Protein AF-A0A3D1ZLX1-F1 (afdb_monomer_lite)

Foldseek 3Di:
DVVQVVVCVCCVDPCNVLVLRDDFDCVLPVDPDPSVVVSVVVVVVSVVVVVVSVVVVVD

pLDDT: mean 91.41, std 9.67, range [47.59, 97.69]

Radius of gyration: 13.67 Å; chains: 1; bounding box: 34×15×35 Å

Sequence (59 aa):
PSWFDDWRLWPSITAVKKNQLFVVNADTMVRHAPRILLGAEQLCRHLAKARVSDEVKGE

Secondary structure (DSSP, 8-state):
-HHHHHGGG-TTSHHHHTT------GGGTTS-STTHHHHHHHHHHHHHHHHHHHHTT--

Structure (mmCIF, N/CA/C/O backbone):
data_AF-A0A3D1ZLX1-F1
#
_entry.id   AF-A0A3D1ZLX1-F1
#
loop_
_atom_site.group_PDB
_atom_site.id
_atom_site.type_symbol
_atom_site.label_atom_id
_atom_site.label_alt_id
_atom_site.label_comp_id
_atom_site.label_asym_id
_atom_site.label_entity_id
_atom_site.label_seq_id
_atom_site.pdbx_PDB_ins_code
_atom_site.Cartn_x
_atom_site.Cartn_y
_atom_site.Cartn_z
_atom_site.occupancy
_atom_site.B_iso_or_equiv
_atom_site.auth_seq_id
_atom_site.auth_comp_id
_atom_site.auth_asym_id
_atom_site.auth_atom_id
_atom_site.pdbx_PDB_model_num
ATOM 1 N N . PRO A 1 1 ? 6.968 -6.134 5.142 1.00 76.94 1 PRO A N 1
ATOM 2 C CA . PRO A 1 1 ? 8.302 -5.527 5.376 1.00 76.94 1 PRO A CA 1
ATOM 3 C C . PRO A 1 1 ? 8.249 -4.655 6.626 1.00 76.94 1 PRO A C 1
ATOM 5 O O . PRO A 1 1 ? 7.198 -4.064 6.843 1.00 76.94 1 PRO A O 1
ATOM 8 N N . SER A 1 2 ? 9.333 -4.538 7.396 1.00 82.75 2 SER A N 1
ATOM 9 C CA . SER A 1 2 ? 9.329 -3.742 8.637 1.00 82.75 2 SER A CA 1
ATOM 10 C C . SER A 1 2 ? 8.876 -2.297 8.404 1.00 82.75 2 SER A C 1
ATOM 12 O O . SER A 1 2 ? 7.969 -1.836 9.084 1.00 82.75 2 SER A O 1
ATOM 14 N N . TRP A 1 3 ? 9.363 -1.655 7.334 1.00 87.31 3 TRP A N 1
ATOM 15 C CA . TRP A 1 3 ? 8.971 -0.286 6.960 1.00 87.31 3 TRP A CA 1
ATOM 16 C C . TRP A 1 3 ? 7.456 -0.085 6.806 1.00 87.31 3 TRP A C 1
ATOM 18 O O . TRP A 1 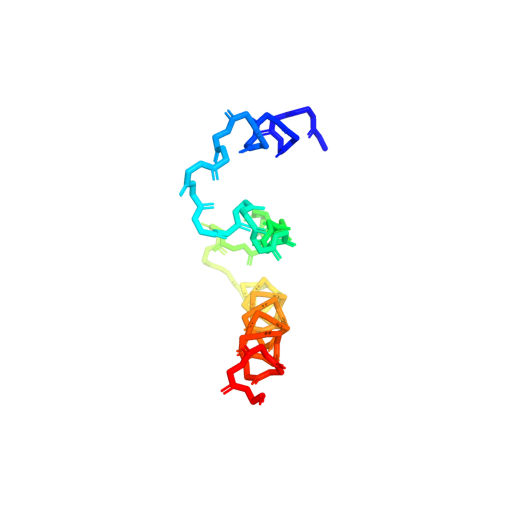3 ? 6.946 1.015 6.995 1.00 87.31 3 TRP A O 1
ATOM 28 N N . PHE A 1 4 ? 6.724 -1.128 6.404 1.00 87.88 4 PHE A N 1
ATOM 29 C CA . PHE A 1 4 ? 5.276 -1.055 6.217 1.00 87.88 4 PHE A CA 1
ATOM 30 C C . PHE A 1 4 ? 4.554 -1.115 7.560 1.00 87.88 4 PHE A C 1
ATOM 32 O O . PHE A 1 4 ? 3.577 -0.402 7.773 1.00 87.88 4 PHE A O 1
ATOM 39 N N . ASP A 1 5 ? 5.054 -1.952 8.467 1.00 89.12 5 ASP A N 1
ATOM 40 C CA . ASP A 1 5 ? 4.501 -2.099 9.806 1.00 89.12 5 ASP A CA 1
ATOM 41 C C . ASP A 1 5 ? 4.778 -0.855 10.664 1.00 89.12 5 ASP A C 1
ATOM 43 O O . ASP A 1 5 ? 3.936 -0.499 11.489 1.00 89.12 5 ASP A O 1
ATOM 47 N N . ASP A 1 6 ? 5.872 -0.133 10.393 1.00 94.00 6 ASP A N 1
ATOM 48 C CA . A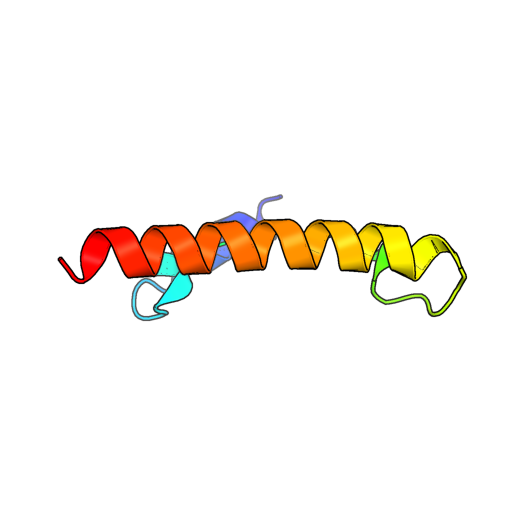SP A 1 6 ? 6.204 1.137 11.048 1.00 94.00 6 ASP A CA 1
ATOM 49 C C . ASP A 1 6 ? 5.088 2.181 10.889 1.00 94.00 6 ASP A C 1
ATOM 51 O O . ASP A 1 6 ? 4.828 2.943 11.816 1.00 94.00 6 ASP A O 1
ATOM 55 N N . TRP A 1 7 ? 4.335 2.175 9.777 1.00 93.06 7 TRP A N 1
ATOM 56 C CA . TRP A 1 7 ? 3.193 3.084 9.583 1.00 93.06 7 TRP A CA 1
ATOM 57 C C . TRP A 1 7 ? 2.122 2.966 10.675 1.00 93.06 7 TRP A C 1
ATOM 59 O O . TRP A 1 7 ? 1.374 3.917 10.912 1.00 93.06 7 TRP A O 1
ATOM 69 N N . ARG A 1 8 ? 2.054 1.831 11.385 1.00 93.00 8 ARG A N 1
ATOM 70 C CA . ARG A 1 8 ? 1.118 1.640 12.502 1.00 93.00 8 ARG A CA 1
ATOM 71 C C . ARG A 1 8 ? 1.463 2.480 13.733 1.00 93.00 8 ARG A C 1
ATOM 73 O O . ARG A 1 8 ? 0.599 2.652 14.588 1.00 93.00 8 ARG A O 1
ATOM 80 N N . LEU A 1 9 ? 2.671 3.044 13.809 1.00 94.88 9 LEU A N 1
ATOM 81 C CA . LEU A 1 9 ? 3.094 3.937 14.893 1.00 94.88 9 LEU A CA 1
ATOM 82 C C . LEU A 1 9 ? 2.354 5.285 14.892 1.00 94.88 9 LEU A C 1
ATOM 84 O O . LEU A 1 9 ? 2.396 5.999 15.892 1.00 94.88 9 LEU A O 1
ATOM 88 N N . TRP A 1 10 ? 1.639 5.628 13.813 1.00 96.19 10 TRP A N 1
ATOM 89 C CA . TRP A 1 10 ? 0.884 6.880 13.690 1.00 96.19 10 TRP A CA 1
ATOM 90 C C . TRP A 1 10 ? -0.632 6.639 13.667 1.00 96.19 10 TRP A C 1
ATOM 92 O O . TRP A 1 10 ? -1.281 6.786 12.626 1.00 96.19 10 TRP A O 1
ATOM 102 N N . PRO A 1 11 ? -1.252 6.323 14.820 1.00 95.31 11 PRO A N 1
ATOM 103 C CA . PRO A 1 11 ? -2.674 6.000 14.898 1.00 95.31 11 PRO A CA 1
ATOM 104 C C . PRO A 1 11 ? -3.581 7.205 14.637 1.00 95.31 11 PRO A C 1
ATOM 106 O O . PRO A 1 11 ? -4.788 7.036 14.554 1.00 95.31 11 PRO A O 1
ATOM 109 N N . SER A 1 12 ? -3.056 8.430 14.524 1.00 96.25 12 SER A N 1
ATOM 110 C CA . SER A 1 12 ? -3.846 9.607 14.146 1.00 96.25 12 SER A CA 1
ATOM 111 C C . SER A 1 12 ? -4.271 9.584 12.673 1.00 96.25 12 SER A C 1
ATOM 113 O O . SER A 1 12 ? -5.314 10.152 12.345 1.00 96.25 12 SER A O 1
ATOM 115 N N . ILE A 1 13 ? -3.528 8.887 11.807 1.00 96.00 13 ILE A N 1
ATOM 116 C CA . ILE A 1 13 ? -3.810 8.766 10.374 1.00 96.00 13 ILE A CA 1
ATOM 117 C C . ILE A 1 13 ? -5.073 7.921 10.162 1.00 96.00 13 ILE A C 1
ATOM 119 O O . ILE A 1 13 ? -5.157 6.780 10.615 1.00 96.00 13 ILE A O 1
ATOM 123 N N . THR A 1 14 ? -6.049 8.445 9.415 1.00 95.12 14 THR A N 1
ATOM 124 C CA . THR A 1 14 ? -7.333 7.766 9.156 1.00 95.12 14 THR A CA 1
ATOM 125 C C . THR A 1 14 ? -7.157 6.370 8.560 1.00 95.12 14 THR A C 1
ATOM 127 O O . THR A 1 14 ? -7.803 5.430 9.018 1.00 95.12 14 THR A O 1
ATOM 130 N N . ALA A 1 15 ? -6.249 6.210 7.594 1.00 94.75 15 ALA A N 1
ATOM 131 C CA . ALA A 1 15 ? -5.968 4.911 6.985 1.00 94.75 15 ALA A CA 1
ATOM 132 C C . ALA A 1 15 ? -5.434 3.888 8.005 1.00 94.75 15 ALA A C 1
ATOM 134 O O . ALA A 1 15 ? -5.813 2.723 7.951 1.00 94.75 15 ALA A O 1
ATOM 135 N N . VAL A 1 16 ? -4.629 4.314 8.988 1.00 95.25 16 VAL A N 1
ATOM 136 C CA . VAL A 1 16 ? -4.147 3.441 10.074 1.00 95.25 16 VAL A CA 1
ATOM 137 C C . VAL A 1 16 ? -5.308 3.046 10.988 1.00 95.25 16 VAL A C 1
ATOM 139 O O . VAL A 1 16 ? -5.515 1.859 11.229 1.00 95.25 16 VAL A O 1
ATOM 142 N N . LYS A 1 17 ? -6.134 4.012 11.422 1.00 94.69 17 LYS A N 1
ATOM 143 C CA . LYS A 1 17 ? -7.326 3.753 12.259 1.00 94.69 17 LYS A CA 1
ATOM 144 C C . LYS A 1 17 ? -8.308 2.780 11.615 1.00 94.69 17 LYS A C 1
ATOM 146 O O . LYS A 1 17 ? -8.953 2.001 12.309 1.00 94.69 17 LYS A O 1
ATOM 151 N N . LYS A 1 18 ? -8.460 2.864 10.294 1.00 94.44 18 LYS A N 1
ATOM 152 C CA . LYS A 1 18 ? -9.369 2.018 9.515 1.00 94.44 18 LYS A CA 1
ATOM 153 C C . LYS A 1 18 ? -8.724 0.714 9.038 1.00 94.44 18 LYS A C 1
ATOM 155 O O . LYS A 1 18 ? -9.378 -0.044 8.334 1.00 94.44 18 LYS A O 1
ATOM 160 N N . ASN A 1 19 ? -7.468 0.445 9.406 1.00 93.44 19 ASN A N 1
ATOM 161 C CA . ASN A 1 19 ? -6.697 -0.703 8.925 1.00 93.44 19 ASN A CA 1
ATOM 162 C C . ASN A 1 19 ? -6.652 -0.802 7.381 1.00 93.44 19 ASN A C 1
ATOM 164 O O . ASN A 1 19 ? -6.701 -1.879 6.794 1.00 93.44 19 ASN A O 1
ATOM 168 N N . GLN A 1 20 ? -6.569 0.352 6.721 1.00 95.50 20 GLN A N 1
ATOM 169 C CA . GLN A 1 20 ? -6.544 0.542 5.269 1.00 95.50 20 GLN A CA 1
ATOM 170 C C . GLN A 1 20 ? -5.117 0.849 4.778 1.00 95.50 20 GLN A C 1
ATOM 172 O O . GLN A 1 20 ? -4.901 1.742 3.958 1.00 95.50 20 GLN A O 1
ATOM 177 N N . LEU A 1 21 ? -4.118 0.133 5.302 1.00 95.12 21 LEU A N 1
ATOM 178 C CA . LEU A 1 21 ? -2.749 0.186 4.786 1.00 95.12 21 LEU A CA 1
ATOM 179 C C . LEU A 1 21 ? -2.573 -0.895 3.718 1.00 95.12 21 LEU A C 1
ATOM 181 O O . LEU A 1 21 ? -2.830 -2.072 3.969 1.00 95.12 21 LEU A O 1
ATOM 185 N N . PHE A 1 22 ? -2.105 -0.504 2.533 1.00 94.62 22 PHE A N 1
ATOM 186 C CA . PHE A 1 22 ? -1.940 -1.406 1.396 1.00 94.62 22 PHE A CA 1
ATOM 187 C C . PHE A 1 22 ? -0.591 -1.193 0.713 1.00 94.62 22 PHE A C 1
ATOM 189 O O . PHE A 1 22 ? -0.078 -0.077 0.661 1.00 94.62 22 PHE A O 1
ATOM 196 N N . VAL A 1 23 ? -0.037 -2.266 0.149 1.00 93.50 23 VAL A N 1
ATOM 197 C CA . VAL A 1 23 ? 1.173 -2.218 -0.681 1.00 93.50 23 VAL A CA 1
ATOM 198 C C . VAL A 1 23 ? 0.785 -2.480 -2.132 1.00 93.50 23 VAL A C 1
ATOM 200 O O . VAL A 1 23 ? -0.013 -3.375 -2.421 1.00 93.50 23 VAL A O 1
ATOM 203 N N . VAL A 1 24 ? 1.373 -1.708 -3.043 1.00 94.12 24 VAL A N 1
ATOM 204 C CA . VAL A 1 24 ? 1.353 -1.975 -4.484 1.00 94.12 24 VAL A CA 1
ATOM 205 C C . VAL A 1 24 ? 2.791 -2.184 -4.940 1.00 94.12 24 VAL A C 1
ATOM 207 O O . VAL A 1 24 ? 3.700 -1.509 -4.456 1.00 94.12 24 VAL A O 1
ATOM 210 N N . ASN A 1 25 ? 3.019 -3.132 -5.850 1.00 93.38 25 ASN A N 1
ATOM 211 C CA . ASN A 1 25 ? 4.361 -3.404 -6.352 1.00 93.38 25 ASN A CA 1
ATOM 212 C C . ASN A 1 25 ? 4.923 -2.177 -7.100 1.00 93.38 25 ASN A C 1
ATOM 214 O O . ASN A 1 25 ? 4.383 -1.757 -8.129 1.00 93.38 25 ASN A O 1
ATOM 218 N N . ALA A 1 26 ? 6.032 -1.634 -6.589 1.00 93.06 26 ALA A N 1
ATOM 219 C CA . ALA A 1 26 ? 6.671 -0.437 -7.120 1.00 93.06 26 ALA A CA 1
ATOM 220 C C . ALA A 1 26 ? 7.123 -0.602 -8.579 1.00 93.06 26 ALA A C 1
ATOM 222 O O . ALA A 1 26 ? 6.902 0.306 -9.377 1.00 93.06 26 ALA A O 1
ATOM 223 N N . ASP A 1 27 ? 7.657 -1.763 -8.977 1.00 94.19 27 ASP A N 1
ATOM 224 C CA . ASP A 1 27 ? 8.104 -1.997 -10.360 1.00 94.19 27 ASP A CA 1
ATOM 225 C C . ASP A 1 27 ? 6.966 -1.875 -11.377 1.00 94.19 27 ASP A C 1
ATOM 227 O O . ASP A 1 27 ? 7.204 -1.533 -12.535 1.00 94.19 27 ASP A O 1
ATOM 231 N N . THR A 1 28 ? 5.730 -2.124 -10.937 1.00 96.31 28 THR A N 1
ATOM 232 C CA . THR A 1 28 ? 4.513 -1.979 -11.745 1.00 96.31 28 THR A CA 1
ATOM 233 C C . THR A 1 28 ? 3.794 -0.648 -11.543 1.00 96.31 28 THR A C 1
ATOM 235 O O . THR A 1 28 ? 2.730 -0.465 -12.108 1.00 96.31 28 THR A O 1
ATOM 238 N N . MET A 1 29 ? 4.319 0.276 -10.739 1.00 94.38 29 MET A N 1
ATOM 239 C CA . MET A 1 29 ? 3.659 1.561 -10.463 1.00 94.38 29 MET A CA 1
ATOM 240 C C . MET A 1 29 ? 4.513 2.762 -10.834 1.00 94.38 29 MET A C 1
ATOM 242 O O . MET A 1 29 ? 4.017 3.693 -11.458 1.00 94.38 29 MET A O 1
ATOM 246 N N . VAL A 1 30 ? 5.793 2.749 -10.463 1.00 92.69 30 VAL A N 1
ATOM 247 C CA . VAL A 1 30 ? 6.677 3.911 -10.650 1.00 92.69 30 VAL A CA 1
ATOM 248 C C . VAL A 1 30 ? 7.424 3.877 -11.982 1.00 92.69 30 VAL A C 1
ATOM 250 O O . VAL A 1 30 ? 8.063 4.852 -12.364 1.00 92.69 30 VAL A O 1
ATOM 253 N N . ARG A 1 31 ? 7.362 2.753 -12.706 1.00 93.88 31 ARG A N 1
ATOM 254 C CA . ARG A 1 31 ? 7.971 2.597 -14.030 1.00 93.88 31 ARG A CA 1
ATOM 255 C C . ARG A 1 31 ? 6.887 2.708 -15.098 1.00 93.88 31 ARG A C 1
ATOM 257 O O . ARG A 1 31 ? 6.079 1.795 -15.264 1.00 93.88 31 ARG A O 1
ATOM 264 N N . HIS A 1 32 ? 6.887 3.818 -15.832 1.00 90.50 32 HIS A N 1
ATOM 265 C CA . HIS A 1 32 ? 5.930 4.098 -16.906 1.00 90.50 32 HIS A CA 1
ATOM 266 C C . HIS A 1 32 ? 6.198 3.226 -18.144 1.00 90.50 32 HIS A C 1
ATOM 268 O O . HIS A 1 32 ? 6.820 3.643 -19.114 1.00 90.50 32 HIS A O 1
ATOM 274 N N . ALA A 1 33 ? 5.737 1.981 -18.080 1.00 93.44 33 ALA A N 1
ATOM 275 C CA . ALA A 1 33 ? 5.814 0.971 -19.131 1.00 93.44 33 ALA A CA 1
ATOM 276 C C . ALA A 1 33 ? 4.473 0.214 -19.197 1.00 93.44 33 ALA A C 1
ATOM 278 O O . ALA A 1 33 ? 3.669 0.358 -18.279 1.00 93.44 33 ALA A O 1
ATOM 279 N N . PRO A 1 34 ? 4.210 -0.648 -20.199 1.00 96.00 34 PRO A N 1
ATOM 280 C CA . PRO A 1 34 ? 2.913 -1.328 -20.332 1.00 96.00 34 PRO A CA 1
ATOM 281 C C . PRO A 1 34 ? 2.450 -2.095 -19.080 1.00 96.00 34 PRO A C 1
ATOM 283 O O . PRO A 1 34 ? 1.260 -2.155 -18.781 1.00 96.00 34 PRO A O 1
ATOM 286 N N . ARG A 1 35 ? 3.394 -2.617 -18.285 1.00 95.94 35 ARG A N 1
ATOM 287 C CA . ARG A 1 35 ? 3.109 -3.294 -17.007 1.00 95.94 35 ARG A CA 1
ATOM 288 C C . ARG A 1 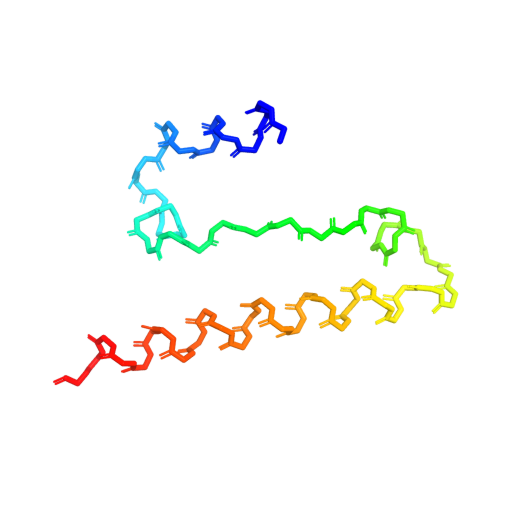35 ? 2.504 -2.378 -15.934 1.00 95.94 35 ARG A C 1
ATOM 290 O O . ARG A 1 35 ? 2.048 -2.900 -14.920 1.00 95.94 35 ARG A O 1
ATOM 297 N N . ILE A 1 36 ? 2.456 -1.059 -16.146 1.00 96.75 36 ILE A N 1
ATOM 298 C CA . ILE A 1 36 ? 1.831 -0.112 -15.214 1.00 96.75 36 ILE A CA 1
ATOM 299 C C . ILE A 1 36 ? 0.350 -0.418 -14.978 1.00 96.75 36 ILE A C 1
ATOM 301 O O . ILE A 1 36 ? -0.167 -0.213 -13.884 1.00 96.75 36 ILE A O 1
ATOM 305 N N . LEU A 1 37 ? -0.320 -0.994 -15.982 1.00 96.06 37 LEU A N 1
ATOM 306 C CA . LEU A 1 37 ? -1.719 -1.401 -15.878 1.00 96.06 37 LEU A CA 1
ATOM 307 C C . LEU A 1 37 ? -1.935 -2.466 -14.789 1.00 96.06 37 LEU A C 1
ATOM 309 O O . LEU A 1 37 ? -2.973 -2.458 -14.137 1.00 96.06 37 LEU A O 1
ATOM 313 N N . LEU A 1 38 ? -0.941 -3.325 -14.522 1.00 96.94 38 LEU A N 1
ATOM 314 C CA . LEU A 1 38 ? -1.011 -4.326 -13.448 1.00 96.94 38 LEU A CA 1
ATOM 315 C C . LEU A 1 38 ? -0.964 -3.678 -12.058 1.00 96.94 38 LEU A C 1
ATOM 317 O O . LEU A 1 38 ? -1.670 -4.105 -11.143 1.00 96.94 38 LEU A O 1
ATOM 321 N N . GLY A 1 39 ? -0.135 -2.644 -11.889 1.00 96.50 39 GLY A N 1
ATOM 322 C CA . GLY A 1 39 ? -0.080 -1.867 -10.653 1.00 96.50 39 GLY A CA 1
ATOM 323 C C . GLY A 1 39 ? -1.348 -1.037 -10.460 1.00 96.50 39 GLY A C 1
ATOM 324 O O . GLY A 1 39 ? -1.924 -1.035 -9.372 1.00 96.50 39 GLY A O 1
ATOM 325 N N . ALA A 1 40 ? -1.833 -0.402 -11.530 1.00 96.81 40 ALA A N 1
ATOM 326 C CA . ALA A 1 40 ? -3.071 0.370 -11.520 1.00 96.81 40 ALA A CA 1
ATOM 327 C C . ALA A 1 40 ? -4.279 -0.498 -11.132 1.00 96.81 40 ALA A C 1
ATOM 329 O O . ALA A 1 40 ? -5.092 -0.097 -10.305 1.00 96.81 40 ALA A O 1
ATOM 330 N N . GLU A 1 41 ? -4.367 -1.721 -11.653 1.00 97.25 41 GLU A N 1
ATOM 331 C CA . GLU A 1 41 ? -5.423 -2.666 -11.288 1.00 97.25 41 GLU A CA 1
ATOM 332 C C . GLU A 1 41 ? -5.357 -3.068 -9.798 1.00 97.25 41 GLU A C 1
ATOM 334 O O . GLU A 1 41 ? -6.383 -3.115 -9.113 1.00 97.25 41 GLU A O 1
ATOM 339 N N . GLN A 1 42 ? -4.156 -3.304 -9.250 1.00 97.56 42 GLN A N 1
ATOM 340 C CA . GLN A 1 42 ? -3.972 -3.545 -7.810 1.00 97.56 42 GLN A CA 1
ATOM 341 C C . GLN A 1 42 ? -4.408 -2.343 -6.964 1.00 97.56 42 GLN A C 1
ATOM 343 O O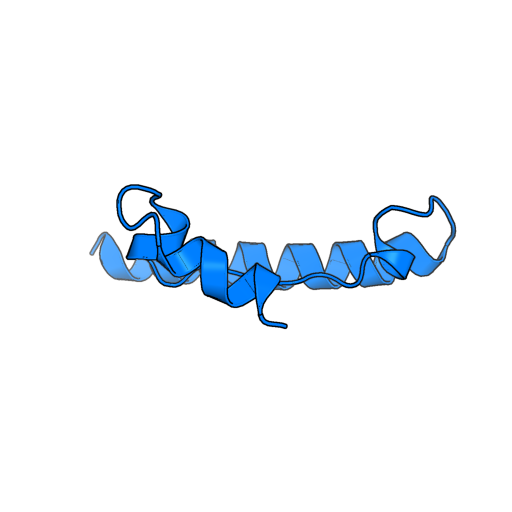 . GLN A 1 42 ? -5.119 -2.524 -5.974 1.00 97.56 42 GLN A O 1
ATOM 348 N N . LEU A 1 43 ? -4.031 -1.127 -7.369 1.00 96.88 43 LEU A N 1
ATOM 349 C CA . LEU A 1 43 ? -4.454 0.108 -6.712 1.00 96.88 43 LEU A CA 1
ATOM 350 C C . LEU A 1 43 ? -5.983 0.239 -6.714 1.00 96.88 43 LEU A C 1
ATOM 352 O O . LEU A 1 43 ? -6.577 0.479 -5.664 1.00 96.88 43 LEU A O 1
ATOM 356 N N . CYS A 1 44 ? -6.628 0.016 -7.862 1.00 97.56 44 CYS A N 1
ATOM 357 C CA . CYS A 1 44 ? -8.084 0.060 -7.986 1.00 97.56 44 CYS A CA 1
ATOM 358 C C . CYS A 1 44 ? -8.775 -0.926 -7.034 1.00 97.56 44 CYS A C 1
ATOM 360 O O . CYS A 1 44 ? -9.746 -0.552 -6.375 1.00 97.56 44 CYS A O 1
ATOM 362 N N . ARG A 1 45 ? -8.258 -2.155 -6.891 1.00 97.69 45 ARG A N 1
ATOM 363 C CA . ARG A 1 45 ? -8.787 -3.132 -5.921 1.00 97.69 45 ARG A CA 1
ATOM 364 C C . ARG A 1 45 ? -8.683 -2.650 -4.474 1.00 97.69 45 ARG A C 1
ATOM 366 O O . ARG A 1 45 ? -9.626 -2.840 -3.709 1.00 97.69 45 ARG A O 1
ATOM 373 N N . HIS A 1 46 ? -7.566 -2.038 -4.085 1.00 97.19 46 HIS A N 1
ATOM 374 C CA . HIS A 1 46 ? -7.395 -1.502 -2.728 1.00 97.19 46 HIS A CA 1
ATOM 375 C C . HIS A 1 46 ? -8.337 -0.326 -2.458 1.00 97.19 46 HIS A C 1
ATOM 377 O O . HIS A 1 46 ? -8.979 -0.280 -1.410 1.00 97.19 46 HIS A O 1
ATOM 383 N N . LEU A 1 47 ? -8.496 0.575 -3.432 1.00 96.94 47 LEU A N 1
ATOM 384 C CA . LEU A 1 47 ? -9.441 1.692 -3.347 1.00 96.94 47 LEU A CA 1
ATOM 385 C C . LEU A 1 47 ? -10.891 1.209 -3.228 1.00 96.94 47 LEU A C 1
ATOM 387 O O . LEU A 1 47 ? -11.639 1.731 -2.405 1.00 96.94 47 LEU A O 1
ATOM 391 N N . ALA A 1 48 ? -11.284 0.199 -4.009 1.00 97.31 48 ALA A N 1
ATOM 392 C CA . ALA A 1 48 ? -12.617 -0.391 -3.923 1.00 97.31 48 ALA A CA 1
ATOM 393 C C . ALA A 1 48 ? -12.892 -0.972 -2.525 1.00 97.31 48 ALA A C 1
ATOM 395 O O . ALA A 1 48 ? -13.925 -0.673 -1.934 1.00 97.31 48 ALA A O 1
ATOM 396 N N . LYS A 1 49 ? -11.941 -1.722 -1.950 1.00 96.19 49 LYS A N 1
ATOM 397 C CA . LYS A 1 49 ? -12.063 -2.255 -0.581 1.00 96.19 49 LYS A CA 1
ATOM 398 C C . LYS A 1 49 ? -12.237 -1.153 0.463 1.00 96.19 49 LYS A C 1
ATOM 400 O O . LYS A 1 49 ? -13.070 -1.288 1.357 1.00 96.19 49 LYS A O 1
ATOM 405 N N . ALA A 1 50 ? -11.458 -0.076 0.354 1.00 96.06 50 ALA A N 1
ATOM 406 C CA . ALA A 1 50 ? -11.537 1.049 1.280 1.00 96.06 50 ALA A CA 1
ATOM 407 C C . ALA A 1 50 ? -12.901 1.756 1.210 1.00 96.06 50 ALA A C 1
ATOM 409 O O . ALA A 1 50 ? -13.476 2.048 2.252 1.00 96.06 50 ALA A O 1
ATOM 410 N N . ARG A 1 51 ? -13.448 1.952 0.001 1.00 95.19 51 ARG A N 1
ATOM 411 C CA . ARG A 1 51 ? -14.775 2.560 -0.206 1.00 95.19 51 ARG A CA 1
ATOM 412 C C . ARG A 1 51 ? -15.904 1.720 0.384 1.00 95.19 51 ARG A C 1
ATOM 414 O O . ARG A 1 51 ? -16.665 2.239 1.186 1.00 95.19 51 ARG A O 1
ATOM 421 N N . VAL A 1 52 ? -15.941 0.419 0.083 1.00 93.94 52 VAL A N 1
ATOM 422 C CA . VAL A 1 52 ? -16.962 -0.494 0.637 1.00 93.94 52 VAL A CA 1
ATOM 423 C C . VAL A 1 52 ? -16.904 -0.523 2.168 1.00 93.94 52 VAL A C 1
ATOM 425 O O . VAL A 1 52 ? -17.929 -0.528 2.838 1.00 93.94 52 VAL A O 1
ATOM 428 N N . SER A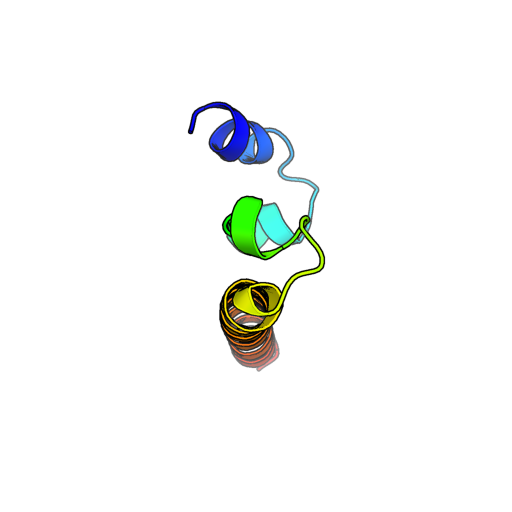 1 53 ? -15.698 -0.500 2.741 1.00 87.12 53 SER A N 1
ATOM 429 C CA . SER A 1 53 ? -15.520 -0.491 4.201 1.00 87.12 53 SER A CA 1
ATOM 430 C C . SER A 1 53 ? -15.973 0.822 4.851 1.00 87.12 53 SER A C 1
ATOM 432 O O . SER A 1 53 ? -16.344 0.827 6.023 1.00 87.12 53 SER A O 1
ATOM 434 N N . ASP A 1 54 ? -15.913 1.931 4.113 1.00 85.12 54 ASP A N 1
ATOM 435 C CA . ASP A 1 54 ? -16.397 3.234 4.565 1.00 85.12 54 ASP A CA 1
ATOM 436 C C . ASP A 1 54 ? -17.925 3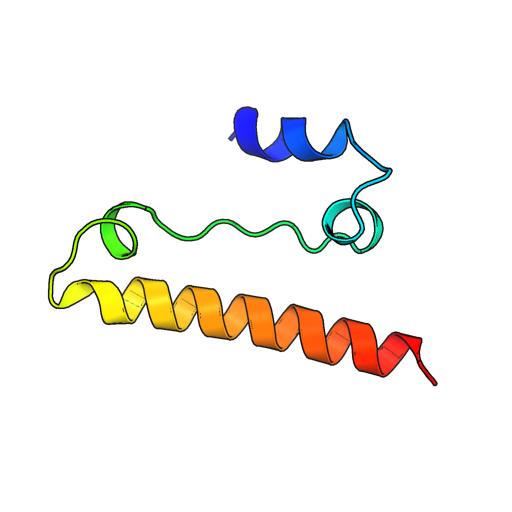.329 4.474 1.00 85.12 54 ASP A C 1
ATOM 438 O O . ASP A 1 54 ? -18.541 3.871 5.388 1.00 85.12 54 ASP A O 1
ATOM 442 N N . GLU A 1 55 ? -18.525 2.749 3.432 1.00 79.88 55 GLU A N 1
ATOM 443 C CA . GLU A 1 55 ? -19.980 2.661 3.251 1.00 79.88 55 GLU A CA 1
ATOM 444 C C . GLU A 1 55 ? -20.637 1.832 4.364 1.00 79.88 55 GLU A C 1
ATOM 446 O O . GLU A 1 55 ? -21.558 2.313 5.015 1.00 79.88 55 GLU A O 1
ATOM 451 N N . VAL A 1 56 ? -20.091 0.652 4.687 1.00 72.88 56 VAL A N 1
ATOM 452 C CA . VAL A 1 56 ? -20.605 -0.230 5.761 1.00 72.88 56 VAL A CA 1
ATOM 453 C C . VAL A 1 56 ? -20.561 0.417 7.155 1.00 72.88 56 VAL A C 1
ATOM 455 O O . VAL A 1 56 ? -21.248 -0.030 8.066 1.00 72.88 56 VAL A O 1
ATOM 458 N N . LYS A 1 57 ? -19.738 1.451 7.362 1.00 61.00 57 LYS A N 1
ATOM 459 C CA . LYS A 1 57 ? -19.573 2.112 8.667 1.00 61.00 57 LYS A CA 1
ATOM 460 C C . LYS A 1 57 ? -20.431 3.377 8.824 1.00 61.00 57 LYS A C 1
ATOM 462 O O . LYS A 1 57 ? -20.424 3.965 9.904 1.00 61.00 57 LYS A O 1
ATOM 467 N N . GLY A 1 58 ? -21.072 3.835 7.747 1.00 59.50 58 GLY A N 1
ATOM 468 C CA . GLY A 1 58 ? -21.918 5.033 7.719 1.00 59.50 58 GLY A CA 1
ATOM 469 C C . GLY A 1 58 ? -23.411 4.771 7.948 1.00 59.50 58 GLY A C 1
ATOM 470 O O . GLY A 1 58 ? -24.171 5.734 8.007 1.00 59.50 58 GLY A O 1
ATOM 471 N N . GLU A 1 59 ? -23.802 3.504 8.077 1.00 47.59 59 GLU A N 1
ATOM 472 C CA . GLU A 1 59 ? -25.162 2.994 8.311 1.00 47.59 59 GLU A CA 1
ATOM 473 C C . GLU A 1 59 ? -25.257 2.379 9.717 1.00 47.59 59 GLU A C 1
ATOM 475 O O . GLU A 1 59 ? -26.294 2.592 10.386 1.00 47.59 59 GLU A O 1
#